Protein AF-A0AAW1GPT6-F1 (afdb_monomer_lite)

Structure (mmCIF, N/CA/C/O backbone):
data_AF-A0AAW1GPT6-F1
#
_entry.id   AF-A0AAW1GPT6-F1
#
loop_
_atom_site.group_PDB
_atom_site.id
_atom_site.type_symbol
_atom_site.label_atom_id
_atom_site.label_alt_id
_atom_site.label_comp_id
_atom_site.label_asym_id
_atom_site.label_entity_id
_atom_site.label_seq_id
_atom_site.pdbx_PDB_ins_code
_atom_site.Cartn_x
_atom_site.Cartn_y
_atom_site.Cartn_z
_atom_site.occupancy
_atom_site.B_iso_or_equiv
_atom_site.auth_seq_id
_atom_site.auth_comp_id
_atom_site.auth_asym_id
_atom_site.auth_atom_id
_atom_site.pdbx_PDB_model_num
ATOM 1 N N . MET A 1 1 ? 29.458 19.187 -23.609 1.00 55.28 1 MET A N 1
ATOM 2 C CA . MET A 1 1 ? 28.311 18.519 -22.965 1.00 55.28 1 MET A CA 1
ATOM 3 C C . MET A 1 1 ? 27.377 18.094 -24.083 1.00 55.28 1 MET A C 1
ATOM 5 O O . MET A 1 1 ? 26.791 18.956 -24.728 1.00 55.28 1 MET A O 1
ATOM 9 N N . THR A 1 2 ? 27.421 16.819 -24.455 1.00 63.00 2 THR A N 1
ATOM 10 C CA . THR A 1 2 ? 26.790 16.287 -25.673 1.00 63.00 2 THR A CA 1
ATOM 11 C C . THR A 1 2 ? 25.289 16.074 -25.447 1.00 63.00 2 THR A C 1
ATOM 13 O O . THR A 1 2 ? 24.839 15.911 -24.315 1.00 63.00 2 THR A O 1
ATOM 16 N N . ALA A 1 3 ? 24.482 16.105 -26.511 1.00 65.19 3 ALA A N 1
ATOM 17 C CA . ALA A 1 3 ? 23.028 15.911 -26.427 1.00 65.19 3 ALA A CA 1
ATOM 18 C C . ALA A 1 3 ? 22.630 14.555 -25.797 1.00 65.19 3 ALA A C 1
ATOM 20 O O . ALA A 1 3 ? 21.532 14.417 -25.258 1.00 65.19 3 ALA A O 1
ATOM 21 N N . GLU A 1 4 ? 23.549 13.589 -25.812 1.00 68.69 4 GLU A N 1
ATOM 22 C CA . GLU A 1 4 ? 23.425 12.261 -25.204 1.00 68.69 4 GLU A CA 1
ATOM 23 C C . GLU A 1 4 ? 23.410 12.318 -23.663 1.00 68.69 4 GLU A C 1
ATOM 25 O O . GLU A 1 4 ? 22.587 11.656 -23.029 1.00 68.69 4 GLU A O 1
ATOM 30 N N . ASP A 1 5 ? 24.218 13.196 -23.056 1.00 63.34 5 ASP A N 1
ATOM 31 C CA . ASP A 1 5 ? 24.221 13.455 -21.605 1.00 63.34 5 ASP A CA 1
ATOM 32 C C . ASP A 1 5 ? 22.900 14.091 -21.143 1.00 63.34 5 ASP A C 1
ATOM 34 O O . ASP A 1 5 ? 22.332 13.737 -20.110 1.00 63.34 5 ASP A O 1
ATOM 38 N N . TYR A 1 6 ? 22.357 15.008 -21.952 1.00 62.16 6 TYR A N 1
ATOM 39 C CA . TYR A 1 6 ? 21.101 15.702 -21.651 1.00 62.16 6 TYR A CA 1
ATOM 40 C C . TYR A 1 6 ? 19.887 14.759 -21.686 1.00 62.16 6 TYR A C 1
ATOM 42 O O . TYR A 1 6 ? 18.948 14.924 -20.901 1.00 62.16 6 TYR A O 1
ATOM 50 N N . GLY A 1 7 ? 19.898 13.766 -22.582 1.00 68.81 7 GLY A N 1
ATOM 51 C CA . GLY A 1 7 ? 18.887 12.707 -22.637 1.00 68.81 7 GLY A CA 1
ATOM 52 C C . GLY A 1 7 ? 18.952 11.785 -21.418 1.00 68.81 7 GLY A C 1
ATOM 53 O O . GLY A 1 7 ? 17.925 11.529 -20.788 1.00 68.81 7 GLY A O 1
ATOM 54 N N . SER A 1 8 ? 20.163 11.370 -21.037 1.00 66.88 8 SER A N 1
ATOM 55 C CA . SER A 1 8 ? 20.412 10.520 -19.865 1.00 66.88 8 SER A CA 1
ATOM 56 C C . SER A 1 8 ? 19.977 11.192 -18.552 1.00 66.88 8 SER A C 1
ATOM 58 O O . SER A 1 8 ? 19.233 10.613 -17.757 1.00 66.88 8 SER A O 1
ATOM 60 N N . ILE A 1 9 ? 20.319 12.472 -18.370 1.00 71.12 9 ILE A N 1
ATOM 61 C CA . ILE A 1 9 ? 19.924 13.263 -17.193 1.00 71.12 9 ILE A CA 1
ATOM 62 C C . ILE A 1 9 ? 18.402 13.411 -17.094 1.00 71.12 9 ILE A C 1
ATOM 64 O O . ILE A 1 9 ? 17.843 13.256 -16.007 1.00 71.12 9 ILE A O 1
ATOM 68 N N . LYS A 1 10 ? 17.707 13.669 -18.211 1.00 69.19 10 LYS A N 1
ATOM 69 C CA . LYS A 1 10 ? 16.236 13.766 -18.229 1.00 69.19 10 LYS A CA 1
ATOM 70 C C . LYS A 1 10 ? 15.553 12.441 -17.879 1.00 69.19 10 LYS A C 1
ATOM 72 O O . LYS A 1 10 ? 14.540 12.457 -17.182 1.00 69.19 10 LYS A O 1
ATOM 77 N N . ILE A 1 11 ? 16.106 11.316 -18.328 1.00 72.50 11 ILE A N 1
ATOM 78 C CA . ILE A 1 11 ? 15.595 9.970 -18.032 1.00 72.50 11 ILE A CA 1
ATOM 79 C C . ILE A 1 11 ? 15.751 9.630 -16.543 1.00 72.50 11 ILE A C 1
ATOM 81 O O . ILE A 1 11 ? 14.778 9.205 -15.916 1.00 72.50 11 ILE A O 1
ATOM 85 N N . CYS A 1 12 ? 16.912 9.911 -15.945 1.00 71.31 12 CYS A N 1
ATOM 86 C CA . CYS A 1 12 ? 17.125 9.735 -14.503 1.00 71.31 12 CYS A CA 1
ATOM 87 C C . CYS A 1 12 ? 16.200 10.623 -13.655 1.00 71.31 12 CYS A C 1
ATOM 89 O O . CYS A 1 12 ? 15.603 10.151 -12.685 1.00 71.31 12 CYS A O 1
ATOM 91 N N . LEU A 1 13 ? 16.031 11.896 -14.034 1.00 74.31 13 LEU A N 1
ATOM 92 C CA . LEU A 1 13 ? 15.139 12.836 -13.339 1.00 74.31 13 LEU A CA 1
ATOM 93 C C . LEU A 1 13 ? 13.679 12.372 -13.369 1.00 74.31 13 LEU A C 1
ATOM 95 O O . LEU A 1 13 ? 12.986 12.424 -12.351 1.00 74.31 13 LEU A O 1
ATOM 99 N N . PHE A 1 14 ? 13.221 11.883 -14.523 1.00 72.75 14 PHE A N 1
ATOM 100 C CA . PHE A 1 14 ? 11.873 11.346 -14.674 1.00 72.75 14 PHE A CA 1
ATOM 101 C C . PHE A 1 14 ? 11.666 10.062 -13.849 1.00 72.75 14 PHE A C 1
ATOM 103 O O . PHE A 1 14 ? 10.624 9.905 -13.206 1.00 72.75 14 PHE A O 1
ATOM 110 N N . GLY A 1 15 ? 12.670 9.179 -13.797 1.00 74.06 15 GLY A N 1
ATOM 111 C CA . GLY A 1 15 ? 12.659 7.972 -12.962 1.00 74.06 15 GLY A CA 1
ATOM 112 C C . GLY A 1 15 ? 12.558 8.278 -11.464 1.00 74.06 15 GLY A C 1
ATOM 113 O O . GLY A 1 15 ? 11.679 7.744 -10.780 1.00 74.06 15 GLY A O 1
ATOM 114 N N . PHE A 1 16 ? 13.381 9.210 -10.971 1.00 73.75 16 PHE A N 1
ATOM 115 C CA . PHE A 1 16 ? 13.372 9.648 -9.570 1.00 73.75 16 PHE A CA 1
ATOM 116 C C . PHE A 1 16 ? 12.041 10.294 -9.166 1.00 73.75 16 PHE A C 1
ATOM 118 O O . PHE A 1 16 ? 11.484 9.989 -8.105 1.00 73.75 16 PHE A O 1
ATOM 125 N N . PHE A 1 17 ? 11.498 11.161 -10.025 1.00 77.56 17 PHE A N 1
ATOM 126 C CA . PHE A 1 17 ? 10.223 11.823 -9.767 1.00 77.56 17 PHE A CA 1
ATOM 127 C C . PHE A 1 17 ? 9.074 10.812 -9.682 1.00 77.56 17 PHE A C 1
ATOM 129 O O . PHE A 1 17 ? 8.258 10.868 -8.760 1.00 77.56 17 PHE A O 1
ATOM 136 N N . ARG A 1 18 ? 9.056 9.823 -10.584 1.00 77.12 18 ARG A N 1
ATOM 137 C CA . ARG A 1 18 ? 8.067 8.740 -10.569 1.00 77.12 18 ARG A CA 1
ATOM 138 C C . ARG A 1 18 ? 8.147 7.903 -9.289 1.00 77.12 18 ARG A C 1
ATOM 140 O O . ARG A 1 18 ? 7.112 7.671 -8.668 1.00 77.12 18 ARG A O 1
ATOM 147 N N . GLN A 1 19 ? 9.340 7.484 -8.863 1.00 77.12 19 GLN A N 1
ATOM 148 C CA . GLN A 1 19 ? 9.498 6.691 -7.635 1.00 77.12 19 GLN A CA 1
ATOM 149 C C . GLN A 1 19 ? 9.099 7.493 -6.381 1.00 77.12 19 GLN A C 1
ATOM 151 O O . GLN A 1 19 ? 8.439 6.961 -5.488 1.00 77.12 19 GLN A O 1
ATOM 156 N N . THR A 1 20 ? 9.426 8.789 -6.343 1.00 81.25 20 THR A N 1
ATOM 157 C CA . THR A 1 20 ? 9.059 9.692 -5.238 1.00 81.25 20 THR A CA 1
ATOM 158 C C . THR A 1 20 ? 7.544 9.876 -5.131 1.00 81.25 20 THR A C 1
ATOM 160 O O . THR A 1 20 ? 6.990 9.813 -4.032 1.00 81.25 20 THR A O 1
ATOM 163 N N . LEU A 1 21 ? 6.847 10.045 -6.260 1.00 82.38 21 LEU A N 1
ATOM 164 C CA . LEU A 1 21 ? 5.385 10.146 -6.282 1.00 82.38 21 LEU A CA 1
ATOM 165 C C . LEU A 1 21 ? 4.703 8.861 -5.803 1.00 82.38 21 LEU A C 1
ATOM 167 O O . LEU A 1 21 ? 3.743 8.937 -5.036 1.00 82.38 21 LEU A O 1
ATOM 171 N N . LEU A 1 22 ? 5.209 7.692 -6.210 1.00 81.19 22 LEU A N 1
ATOM 172 C CA . LEU A 1 22 ? 4.690 6.400 -5.750 1.00 81.19 22 LEU A CA 1
ATOM 173 C C . LEU A 1 22 ? 4.827 6.257 -4.228 1.00 81.19 22 LEU A C 1
ATOM 175 O O . LEU A 1 22 ? 3.858 5.905 -3.556 1.00 81.19 22 LEU A O 1
ATOM 179 N N . TYR A 1 23 ? 5.993 6.597 -3.671 1.00 81.94 23 TYR A N 1
ATOM 180 C CA . TYR A 1 23 ? 6.232 6.522 -2.226 1.00 81.94 23 TYR A CA 1
ATOM 181 C C . TYR A 1 23 ? 5.370 7.522 -1.437 1.00 81.94 23 TYR A C 1
ATOM 183 O O . TYR A 1 23 ? 4.805 7.185 -0.396 1.00 81.94 23 TYR A O 1
ATOM 191 N N . CYS A 1 24 ? 5.205 8.738 -1.964 1.00 84.50 24 CYS A N 1
ATOM 192 C CA . CYS A 1 24 ? 4.328 9.755 -1.384 1.00 84.50 24 CYS A CA 1
ATOM 193 C C . CYS A 1 24 ? 2.858 9.302 -1.385 1.00 84.50 24 CYS A C 1
ATOM 195 O O . CYS A 1 24 ? 2.167 9.444 -0.377 1.00 84.50 24 CYS A O 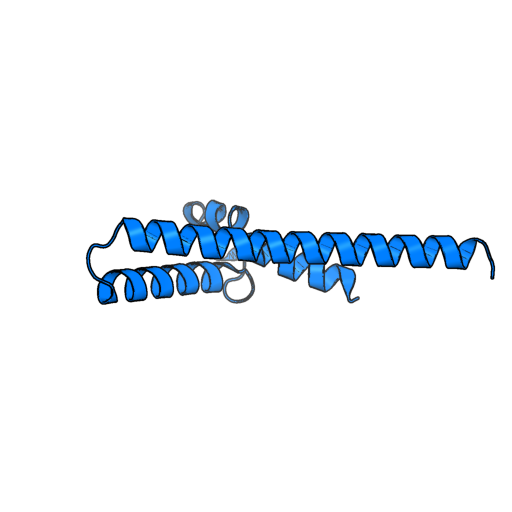1
ATOM 197 N N . GLY A 1 25 ? 2.394 8.679 -2.474 1.00 84.25 25 GLY A N 1
ATOM 198 C CA . GLY A 1 25 ? 1.048 8.112 -2.571 1.00 84.25 25 GLY A CA 1
ATOM 199 C C . GLY A 1 25 ? 0.789 7.037 -1.514 1.00 84.25 25 GLY A C 1
ATOM 200 O O . GLY A 1 25 ? -0.196 7.125 -0.785 1.00 84.25 25 GLY A O 1
ATOM 201 N N . VAL A 1 26 ? 1.712 6.081 -1.357 1.00 83.94 26 VAL A N 1
ATOM 202 C CA . VAL A 1 26 ? 1.636 5.044 -0.308 1.00 83.94 26 VAL A CA 1
ATOM 203 C C . VAL A 1 26 ? 1.535 5.682 1.081 1.00 83.94 26 VAL A C 1
ATOM 205 O O . VAL A 1 26 ? 0.717 5.268 1.905 1.00 83.94 26 VAL A O 1
ATOM 208 N N . HIS A 1 27 ? 2.345 6.710 1.3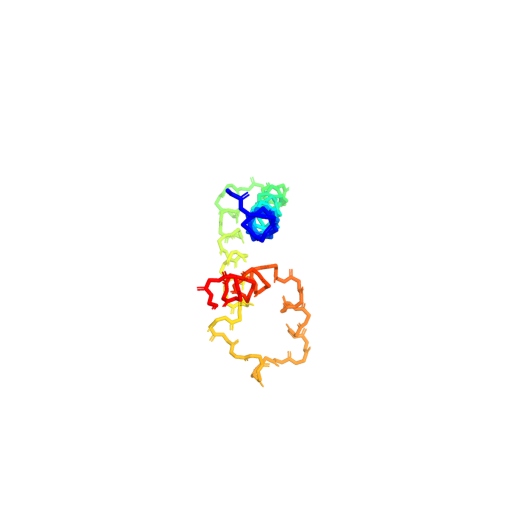36 1.00 85.25 27 HIS A N 1
ATOM 209 C CA . HIS A 1 27 ? 2.371 7.403 2.618 1.00 85.25 27 HIS A CA 1
ATOM 210 C C . HIS A 1 27 ? 1.048 8.123 2.919 1.00 85.25 27 HIS A C 1
ATOM 212 O O . HIS A 1 27 ? 0.495 7.971 4.011 1.00 85.25 27 HIS A O 1
ATOM 218 N N . LEU A 1 28 ? 0.499 8.841 1.934 1.00 89.56 28 LEU A N 1
ATOM 219 C CA . LEU A 1 28 ? -0.789 9.531 2.043 1.00 89.56 28 LEU A CA 1
ATOM 220 C C . LEU A 1 28 ? -1.943 8.545 2.258 1.00 89.56 28 LEU A C 1
ATOM 222 O O . LEU A 1 28 ? -2.796 8.777 3.119 1.00 89.56 28 LEU A O 1
ATOM 226 N N . THR A 1 29 ? -1.953 7.418 1.542 1.00 86.50 29 THR A N 1
ATOM 227 C CA . THR A 1 29 ? -2.954 6.364 1.745 1.00 86.50 29 THR A CA 1
ATOM 228 C C . THR A 1 29 ? -2.853 5.776 3.152 1.00 86.50 29 THR A C 1
ATOM 230 O O . THR A 1 29 ? -3.873 5.645 3.826 1.00 86.50 29 THR A O 1
ATOM 233 N N . SER A 1 30 ? -1.642 5.520 3.652 1.00 85.19 30 SER A N 1
ATOM 234 C CA . SER A 1 30 ? -1.431 5.010 5.013 1.00 85.19 30 SER A CA 1
ATOM 235 C C . SER A 1 30 ? -1.929 5.989 6.088 1.00 85.19 30 SER A C 1
ATOM 237 O O . SER A 1 30 ? -2.678 5.605 6.992 1.00 85.19 30 SER A O 1
ATOM 239 N N . MET A 1 31 ? -1.622 7.284 5.940 1.00 88.06 31 MET A N 1
ATOM 240 C CA . MET A 1 31 ? -2.148 8.331 6.826 1.00 88.06 31 MET A CA 1
ATOM 241 C C . MET A 1 31 ? -3.678 8.426 6.776 1.00 88.06 31 MET A C 1
ATOM 243 O O . MET A 1 31 ? -4.317 8.599 7.816 1.00 88.06 31 MET A O 1
ATOM 247 N N . SER A 1 32 ? -4.285 8.292 5.593 1.00 88.94 32 SER A N 1
ATOM 248 C CA . SER A 1 32 ? -5.745 8.326 5.450 1.00 88.94 32 SER A CA 1
ATOM 249 C C . SER A 1 32 ? -6.423 7.145 6.154 1.00 88.94 32 SER A C 1
ATOM 251 O O . SER A 1 32 ? -7.394 7.344 6.886 1.00 88.94 32 SER A O 1
ATOM 253 N N . SER A 1 33 ? -5.855 5.941 6.041 1.00 84.88 33 SER A N 1
ATOM 254 C CA . SER A 1 33 ? -6.343 4.734 6.714 1.00 84.88 33 SER A CA 1
ATOM 255 C C . SER A 1 33 ? -6.270 4.864 8.232 1.00 84.88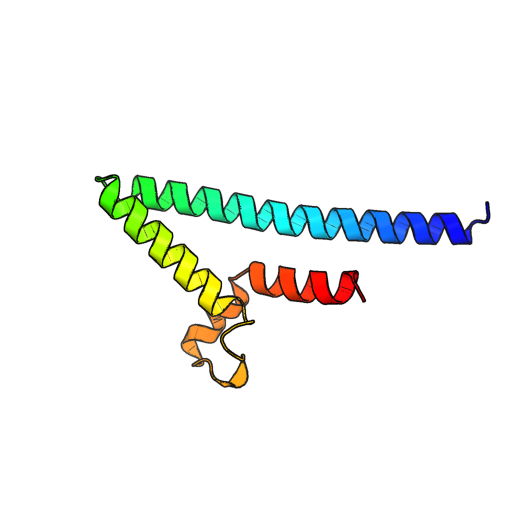 33 SER A C 1
ATOM 257 O O . SER A 1 33 ? -7.211 4.488 8.929 1.00 84.88 33 SER A O 1
ATOM 259 N N . PHE A 1 34 ? -5.197 5.461 8.758 1.00 84.44 34 PHE A N 1
ATOM 260 C CA . PHE A 1 34 ? -5.077 5.716 10.193 1.00 84.44 34 PHE A CA 1
ATOM 261 C C . PHE A 1 34 ? -6.167 6.671 10.700 1.00 84.44 34 PHE A C 1
ATOM 263 O O . PHE A 1 34 ? -6.747 6.436 11.758 1.00 84.44 34 PHE A O 1
ATOM 270 N N . ARG A 1 35 ? -6.507 7.709 9.923 1.00 85.94 35 ARG A N 1
ATOM 271 C CA . ARG A 1 35 ? -7.603 8.636 10.261 1.00 85.94 35 ARG A CA 1
ATOM 272 C C . ARG A 1 35 ? -8.975 7.961 10.202 1.00 85.94 35 ARG A C 1
ATOM 274 O O . ARG A 1 35 ? -9.816 8.252 11.047 1.00 85.94 35 ARG A O 1
ATOM 281 N N . LEU A 1 36 ? -9.193 7.047 9.253 1.00 86.88 36 LEU A N 1
ATOM 282 C CA . LEU A 1 36 ? -10.423 6.250 9.187 1.00 86.88 36 LEU A CA 1
ATOM 283 C C . LEU A 1 36 ? -10.563 5.342 10.411 1.00 86.88 36 LEU A C 1
ATOM 285 O O . LEU A 1 36 ? -11.611 5.341 11.048 1.00 86.88 36 LEU A O 1
ATOM 289 N N . LEU A 1 37 ? -9.500 4.632 10.792 1.00 87.38 37 LEU A N 1
ATOM 290 C CA . LEU A 1 37 ? -9.504 3.793 11.993 1.00 87.38 37 LEU A CA 1
ATOM 291 C C . LEU A 1 37 ? -9.721 4.632 13.258 1.00 87.38 37 LEU A C 1
ATOM 293 O O . LEU A 1 37 ? -10.559 4.278 14.082 1.00 87.38 37 LEU A O 1
ATOM 297 N N . ALA A 1 38 ? -9.064 5.787 13.368 1.00 85.50 38 ALA A N 1
ATOM 298 C CA . ALA A 1 38 ? -9.276 6.711 14.480 1.00 85.50 38 ALA A CA 1
ATOM 299 C C . ALA A 1 38 ? -10.726 7.215 14.578 1.00 85.50 38 ALA A C 1
ATOM 301 O O . ALA A 1 38 ? -11.201 7.480 15.676 1.00 85.50 38 ALA A O 1
ATOM 302 N N . SER A 1 39 ? -11.442 7.324 13.454 1.00 88.44 39 SER A N 1
ATOM 303 C CA . SER A 1 39 ? -12.865 7.681 13.442 1.00 88.44 39 SER A CA 1
ATOM 304 C C . SER A 1 39 ? -13.797 6.508 13.764 1.00 88.44 39 SER A C 1
ATOM 306 O O . SER A 1 39 ? -14.924 6.745 14.192 1.00 88.44 39 SER A O 1
ATOM 308 N N . LEU A 1 40 ? -13.375 5.265 13.516 1.00 85.69 40 LEU A N 1
ATOM 309 C CA . LEU A 1 40 ? -14.186 4.068 13.762 1.00 85.69 40 LEU A CA 1
ATOM 310 C C . LEU A 1 40 ? -14.151 3.630 15.230 1.00 85.69 40 LEU A C 1
ATOM 312 O O . LEU A 1 40 ? -15.124 3.063 15.724 1.00 85.69 40 LEU A O 1
ATOM 316 N N . PHE A 1 41 ? -13.048 3.888 15.935 1.00 84.94 41 PHE A N 1
ATOM 317 C CA . PHE A 1 41 ? -12.873 3.475 17.325 1.00 84.94 41 PHE A CA 1
ATOM 318 C C . PHE A 1 41 ? -13.006 4.656 18.289 1.00 84.94 41 PHE A C 1
ATOM 320 O O . PHE A 1 41 ? -12.306 5.655 18.180 1.00 84.94 41 PHE A O 1
ATOM 327 N N . GLN A 1 42 ? -13.858 4.506 19.303 1.00 78.81 42 GLN A N 1
ATOM 328 C CA . GLN A 1 42 ? -14.087 5.529 20.330 1.00 78.81 42 GLN A CA 1
ATOM 329 C C . GLN A 1 42 ? -12.943 5.622 21.361 1.00 78.81 42 GLN A C 1
ATOM 331 O O . GLN A 1 42 ? -12.838 6.608 22.088 1.00 78.81 42 GLN A O 1
ATOM 336 N N . THR A 1 43 ? -12.073 4.606 21.439 1.00 88.44 43 THR A N 1
ATOM 337 C CA . THR A 1 43 ? -10.954 4.546 22.390 1.00 88.44 43 THR A CA 1
ATOM 338 C C . THR A 1 43 ? -9.600 4.503 21.678 1.00 88.44 43 THR A C 1
ATOM 340 O O . THR A 1 43 ? -9.384 3.738 20.735 1.00 88.44 43 THR A O 1
ATOM 343 N N . ALA A 1 44 ? -8.647 5.303 22.173 1.00 86.56 44 ALA A N 1
ATOM 344 C CA . ALA A 1 44 ? -7.307 5.431 21.591 1.00 86.56 44 ALA A CA 1
ATOM 345 C C . ALA A 1 44 ? -6.535 4.100 21.568 1.00 86.56 44 ALA A C 1
ATOM 347 O O . ALA A 1 44 ? -5.819 3.802 20.611 1.00 86.56 44 ALA A O 1
ATOM 348 N N . VAL A 1 45 ? -6.725 3.268 22.597 1.00 90.19 45 VAL A N 1
ATOM 349 C CA . VAL A 1 45 ? -6.118 1.935 22.682 1.00 90.19 45 VAL A CA 1
ATOM 350 C C . VAL A 1 45 ? -6.634 1.033 21.557 1.00 90.19 45 VAL A C 1
ATOM 352 O O . VAL A 1 45 ? -5.827 0.474 20.819 1.00 90.19 45 VAL A O 1
ATOM 355 N N . ALA A 1 46 ? -7.954 0.943 21.358 1.00 88.94 46 ALA A N 1
ATOM 356 C CA . ALA A 1 46 ? -8.533 0.101 20.308 1.00 88.94 46 ALA A CA 1
ATOM 357 C C . ALA A 1 46 ? -8.115 0.557 18.899 1.00 88.94 46 ALA A C 1
ATOM 359 O O . ALA A 1 46 ? -7.723 -0.275 18.082 1.00 88.94 46 ALA A O 1
ATOM 360 N N . SER A 1 47 ? -8.103 1.872 18.638 1.00 90.44 47 SER A N 1
ATOM 361 C CA . SER A 1 47 ? -7.628 2.427 17.360 1.00 90.44 47 SER A CA 1
ATOM 362 C C . SER A 1 47 ? -6.162 2.087 17.081 1.00 90.44 47 SER A C 1
ATOM 364 O O . SER A 1 47 ? -5.790 1.787 15.943 1.00 90.44 47 SER A O 1
ATOM 366 N N . THR A 1 48 ? -5.314 2.129 18.110 1.00 88.94 48 THR A N 1
ATOM 367 C CA . THR A 1 48 ? -3.883 1.822 17.976 1.00 88.94 48 THR A CA 1
ATOM 368 C C . THR A 1 48 ? -3.673 0.340 17.675 1.00 88.94 48 THR A C 1
ATOM 370 O O . THR A 1 48 ? -2.945 -0.001 16.749 1.00 88.94 48 THR A O 1
ATOM 373 N N . PHE A 1 49 ? -4.371 -0.557 18.378 1.00 92.44 49 PHE A N 1
ATOM 374 C CA . PHE A 1 49 ? -4.294 -1.989 18.074 1.00 92.44 49 PHE A CA 1
ATOM 375 C C . PHE A 1 49 ? -4.801 -2.301 16.663 1.00 92.44 49 PHE A C 1
ATOM 377 O O . PHE A 1 49 ? -4.132 -3.014 15.917 1.00 92.44 49 PHE A O 1
ATOM 384 N N . ALA A 1 50 ? -5.935 -1.726 16.259 1.00 90.38 50 ALA A N 1
ATOM 385 C CA . ALA A 1 50 ? -6.497 -1.944 14.930 1.00 90.38 50 ALA A CA 1
ATOM 386 C C . ALA A 1 50 ? -5.572 -1.447 13.805 1.00 90.38 50 ALA A C 1
ATOM 388 O O . ALA A 1 50 ? -5.402 -2.131 12.796 1.00 90.38 50 ALA A O 1
ATOM 389 N N . SER A 1 51 ? -4.934 -0.288 13.983 1.00 88.69 51 SER A N 1
ATOM 390 C CA . SER A 1 51 ? -3.976 0.251 13.007 1.00 88.69 51 SER A CA 1
ATOM 391 C C . SER A 1 51 ? -2.688 -0.561 12.925 1.00 88.69 51 SER A C 1
ATOM 393 O O . SER A 1 51 ? -2.213 -0.812 11.818 1.00 88.69 51 SER A O 1
ATOM 395 N N . VAL A 1 52 ? -2.160 -1.047 14.050 1.00 90.06 52 VAL A N 1
ATOM 396 C CA . VAL A 1 52 ? -0.997 -1.950 14.060 1.00 90.06 52 VAL A CA 1
ATOM 397 C C . VAL A 1 52 ? -1.318 -3.274 13.361 1.00 90.06 52 VAL A C 1
ATOM 399 O O . VAL A 1 52 ? -0.517 -3.740 12.552 1.00 90.06 52 VAL A O 1
ATOM 402 N N . ILE A 1 53 ? -2.501 -3.850 13.601 1.00 90.62 53 ILE A N 1
ATOM 403 C CA . ILE A 1 53 ? -2.958 -5.066 12.909 1.00 90.62 53 ILE A CA 1
ATOM 404 C C . ILE A 1 53 ? -3.075 -4.820 11.399 1.00 90.62 53 ILE A C 1
ATOM 406 O O . ILE A 1 53 ? -2.624 -5.647 10.607 1.00 90.62 53 ILE A O 1
ATOM 410 N N . LEU A 1 54 ? -3.634 -3.678 10.989 1.00 88.25 54 LEU A N 1
ATOM 411 C CA . LEU A 1 54 ? -3.770 -3.321 9.577 1.00 88.25 54 LEU A CA 1
ATOM 412 C C . LEU A 1 54 ? -2.403 -3.145 8.893 1.00 88.25 54 LEU A C 1
ATOM 414 O O . LEU A 1 54 ? -2.205 -3.660 7.794 1.00 88.25 54 LEU A O 1
ATOM 418 N N . LEU A 1 55 ? -1.443 -2.485 9.549 1.00 85.62 55 LEU A N 1
ATOM 419 C CA . LEU A 1 55 ? -0.070 -2.352 9.044 1.00 85.62 55 LEU A CA 1
ATOM 420 C C . LEU A 1 55 ? 0.630 -3.710 8.911 1.00 85.62 55 LEU A C 1
ATOM 422 O O . LEU A 1 55 ? 1.254 -3.973 7.884 1.00 85.62 55 LEU A O 1
ATOM 426 N N . LEU A 1 56 ? 0.494 -4.586 9.912 1.00 86.69 56 LEU A N 1
ATOM 427 C CA . LEU A 1 56 ? 1.015 -5.957 9.868 1.00 86.69 56 LEU A CA 1
ATOM 428 C C . LEU A 1 56 ? 0.433 -6.742 8.693 1.00 86.69 56 LEU A C 1
ATOM 430 O O . LEU A 1 56 ? 1.175 -7.420 7.986 1.00 86.69 56 LEU A O 1
ATOM 434 N N . PHE A 1 57 ? -0.875 -6.618 8.459 1.00 83.56 57 PHE A N 1
ATOM 435 C CA . PHE A 1 57 ? -1.537 -7.260 7.330 1.00 83.56 57 PHE A CA 1
ATOM 436 C C . PHE A 1 57 ? -0.904 -6.796 6.014 1.00 83.56 57 PHE A C 1
ATOM 438 O O . PHE A 1 57 ? -0.390 -7.613 5.255 1.00 83.56 57 PHE A O 1
ATOM 445 N N . VAL A 1 58 ? -0.823 -5.483 5.787 1.00 81.56 58 VAL A N 1
ATOM 446 C CA . VAL A 1 58 ? -0.204 -4.912 4.580 1.00 81.56 58 VAL A CA 1
ATOM 447 C C . VAL A 1 58 ? 1.250 -5.377 4.401 1.00 81.56 58 VAL A C 1
ATOM 449 O O . VAL A 1 58 ? 1.653 -5.681 3.280 1.00 81.56 58 VAL A O 1
ATOM 452 N N . PHE A 1 59 ? 2.022 -5.495 5.485 1.00 79.06 59 PHE A N 1
ATOM 453 C CA . PHE A 1 59 ? 3.417 -5.941 5.433 1.00 79.06 59 PHE A CA 1
ATOM 454 C C . PHE A 1 59 ? 3.557 -7.417 5.029 1.00 79.06 59 PHE A C 1
ATOM 456 O O . PHE A 1 59 ? 4.374 -7.753 4.172 1.00 79.06 59 PHE A O 1
ATOM 463 N N . ILE A 1 60 ? 2.719 -8.300 5.580 1.00 80.25 60 ILE A N 1
ATOM 464 C CA . ILE A 1 60 ? 2.701 -9.730 5.222 1.00 80.25 60 ILE A CA 1
ATOM 465 C C . ILE A 1 60 ? 2.346 -9.911 3.737 1.00 80.25 60 ILE A C 1
ATOM 467 O O . ILE A 1 60 ? 2.931 -10.753 3.052 1.00 80.25 60 ILE A O 1
ATOM 471 N N . PHE A 1 61 ? 1.433 -9.082 3.222 1.00 73.81 61 PHE A N 1
ATOM 472 C CA . PHE A 1 61 ? 1.022 -9.087 1.816 1.00 73.81 61 PHE A CA 1
ATOM 473 C C . PHE A 1 61 ? 1.916 -8.242 0.891 1.00 73.81 61 PHE A C 1
ATOM 475 O O . PHE A 1 61 ? 1.613 -8.164 -0.298 1.00 73.81 61 PHE A O 1
ATOM 482 N N . SER A 1 62 ? 3.036 -7.674 1.370 1.00 72.69 62 SER A N 1
ATOM 483 C CA . SER A 1 62 ? 3.972 -6.886 0.539 1.00 72.69 62 SER A CA 1
ATOM 484 C C . SER A 1 62 ? 4.599 -7.710 -0.597 1.00 72.69 62 SER A C 1
ATOM 486 O O . SER A 1 62 ? 5.098 -7.157 -1.571 1.00 72.69 62 SER A O 1
ATOM 488 N N . GLY A 1 63 ? 4.507 -9.043 -0.538 1.00 66.50 63 GLY A N 1
ATOM 489 C CA . GLY A 1 63 ? 5.004 -9.948 -1.578 1.00 66.50 63 GLY A CA 1
ATOM 490 C C . GLY A 1 63 ? 6.451 -10.397 -1.371 1.00 66.50 63 GLY A C 1
ATOM 491 O O . GLY A 1 63 ? 6.907 -11.281 -2.088 1.00 66.50 63 GLY A O 1
ATOM 492 N N . PHE A 1 64 ? 7.137 -9.854 -0.358 1.00 65.31 64 PHE A N 1
ATOM 493 C CA . PHE A 1 64 ? 8.469 -10.292 0.069 1.00 65.31 64 PHE A CA 1
ATOM 494 C C . PHE A 1 64 ? 8.420 -11.525 0.991 1.00 65.31 64 PHE A C 1
ATOM 496 O O . PHE A 1 64 ? 9.256 -12.416 0.894 1.00 65.31 64 PHE A O 1
ATOM 503 N N . ILE A 1 65 ? 7.422 -11.593 1.884 1.00 68.62 65 ILE A N 1
ATOM 504 C CA . ILE A 1 65 ? 7.294 -12.653 2.905 1.00 68.62 65 ILE A CA 1
ATOM 505 C C . ILE A 1 65 ? 6.524 -13.871 2.382 1.00 68.62 65 ILE A C 1
ATOM 507 O O . ILE A 1 65 ? 6.875 -15.005 2.702 1.00 68.62 65 ILE A O 1
ATOM 511 N N . VAL A 1 66 ? 5.477 -13.657 1.578 1.00 68.62 66 VAL A N 1
ATOM 512 C CA . VAL A 1 66 ? 4.649 -14.739 1.029 1.00 68.62 66 VAL A CA 1
ATOM 513 C C . VAL A 1 66 ? 4.804 -14.782 -0.492 1.00 68.62 66 VAL A C 1
ATOM 515 O O . VAL A 1 66 ? 4.380 -13.840 -1.168 1.00 68.62 66 VAL A O 1
ATOM 518 N N . PRO A 1 67 ? 5.372 -15.861 -1.066 1.00 65.44 67 PRO A N 1
ATOM 519 C CA . PRO A 1 67 ? 5.466 -16.000 -2.511 1.00 65.44 67 PRO A CA 1
ATOM 520 C C . PRO A 1 67 ? 4.065 -16.085 -3.133 1.00 65.44 67 PRO A C 1
ATOM 522 O O . PRO A 1 67 ? 3.210 -16.841 -2.663 1.00 65.44 67 PRO A O 1
ATOM 525 N N . ARG A 1 68 ? 3.845 -15.358 -4.243 1.00 63.78 68 ARG A N 1
ATOM 526 C CA . ARG A 1 68 ? 2.568 -15.328 -4.994 1.00 63.78 68 ARG A CA 1
ATOM 527 C C . ARG A 1 68 ?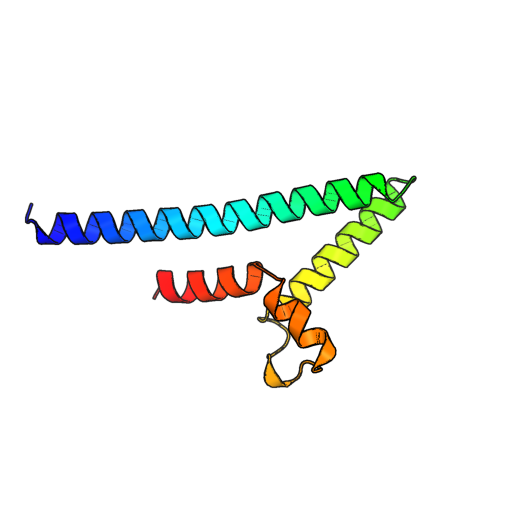 2.004 -16.708 -5.340 1.00 63.78 68 ARG A C 1
ATOM 529 O O . ARG A 1 68 ? 0.812 -16.826 -5.579 1.00 63.78 68 ARG A O 1
ATOM 536 N N . SER A 1 69 ? 2.842 -17.738 -5.406 1.00 66.62 69 SER A N 1
ATOM 537 C CA . SER A 1 69 ? 2.408 -19.087 -5.770 1.00 66.62 69 SER A CA 1
ATOM 538 C C . SER A 1 69 ? 1.606 -19.796 -4.673 1.00 66.62 69 SER A C 1
ATOM 540 O O . SER A 1 69 ? 0.906 -20.754 -4.986 1.00 66.62 69 SER A O 1
ATOM 542 N N . SER A 1 70 ? 1.702 -19.355 -3.414 1.00 69.56 70 SER A N 1
ATOM 543 C CA . SER A 1 70 ? 1.075 -20.035 -2.267 1.00 69.56 70 SER A CA 1
ATOM 544 C C . SER A 1 70 ? -0.103 -19.260 -1.667 1.00 69.56 70 SER A C 1
ATOM 546 O O . SER A 1 70 ? -0.661 -19.680 -0.652 1.00 69.56 70 SER A O 1
ATOM 548 N N . VAL A 1 71 ? -0.495 -18.126 -2.262 1.00 72.00 71 VAL A N 1
ATOM 549 C CA . VAL A 1 71 ? -1.653 -17.353 -1.792 1.00 72.00 71 VAL A CA 1
ATOM 550 C C . VAL A 1 71 ? -2.948 -17.942 -2.349 1.00 72.00 71 VAL A C 1
ATOM 552 O O . VAL A 1 71 ? -3.056 -18.254 -3.532 1.00 72.00 71 VAL A O 1
ATOM 555 N N . HIS A 1 72 ? -3.959 -18.090 -1.492 1.00 71.12 72 HIS A N 1
ATOM 556 C CA . HIS A 1 72 ? -5.282 -18.544 -1.916 1.00 71.12 72 HIS A CA 1
ATOM 557 C C . HIS A 1 72 ? -5.900 -17.553 -2.918 1.00 71.12 72 HIS A C 1
ATOM 559 O O . HIS A 1 72 ? -5.758 -16.341 -2.759 1.00 71.12 72 HIS A O 1
ATOM 565 N N . VAL A 1 73 ? -6.654 -18.057 -3.907 1.00 73.88 73 VAL A N 1
ATOM 566 C CA . VAL A 1 73 ? -7.289 -17.261 -4.986 1.00 73.88 73 VAL A CA 1
ATOM 567 C C . VAL A 1 73 ? -8.079 -16.052 -4.470 1.00 73.88 73 VAL A C 1
ATOM 569 O O . VAL A 1 73 ? -8.079 -15.002 -5.106 1.00 73.88 73 VAL A O 1
ATOM 572 N N . TRP A 1 74 ? -8.706 -16.170 -3.299 1.00 74.25 74 TRP A N 1
ATOM 573 C CA . TRP A 1 74 ? -9.480 -15.085 -2.692 1.00 74.25 74 TRP A CA 1
ATOM 574 C C . TRP A 1 74 ? -8.610 -13.939 -2.150 1.00 74.25 74 TRP A C 1
ATOM 576 O O . TRP A 1 74 ? -9.006 -12.780 -2.219 1.00 74.25 74 TRP A O 1
ATOM 586 N N . LEU A 1 75 ? -7.399 -14.237 -1.672 1.00 73.69 75 LEU A N 1
ATOM 587 C CA . LEU A 1 75 ? -6.440 -13.239 -1.175 1.00 73.69 75 LEU A CA 1
ATOM 588 C C . LEU A 1 75 ? -5.613 -12.601 -2.296 1.00 73.69 75 LEU A C 1
ATOM 590 O O . LEU A 1 75 ? -4.873 -11.650 -2.054 1.00 73.69 75 LEU A O 1
ATOM 594 N N . ASN A 1 76 ? -5.758 -13.081 -3.531 1.00 70.88 76 ASN A N 1
ATOM 595 C CA . ASN A 1 76 ? -5.016 -12.567 -4.675 1.00 70.88 76 ASN A CA 1
ATOM 596 C C . ASN A 1 76 ? -5.339 -11.082 -4.933 1.00 70.88 76 ASN A C 1
ATOM 598 O O . ASN A 1 76 ? -4.453 -10.317 -5.292 1.00 70.88 76 ASN A O 1
ATOM 602 N N . TRP A 1 77 ? -6.572 -10.640 -4.651 1.00 74.19 77 TRP A N 1
ATOM 603 C CA . TRP A 1 77 ? -6.983 -9.230 -4.736 1.00 74.19 77 TRP A CA 1
ATOM 604 C C . TRP A 1 77 ? -6.182 -8.307 -3.811 1.00 74.19 77 TRP A C 1
ATOM 606 O O . TRP A 1 77 ? -5.872 -7.184 -4.202 1.00 74.19 77 TRP A O 1
ATOM 616 N N . VAL A 1 78 ? -5.781 -8.793 -2.631 1.00 72.62 78 VAL A N 1
ATOM 617 C CA . VAL A 1 78 ? -4.991 -8.015 -1.660 1.00 72.62 78 VAL A CA 1
ATOM 618 C C . VAL A 1 78 ? -3.613 -7.676 -2.234 1.00 72.62 78 VAL A C 1
ATOM 620 O O . VAL A 1 78 ? -3.103 -6.574 -2.034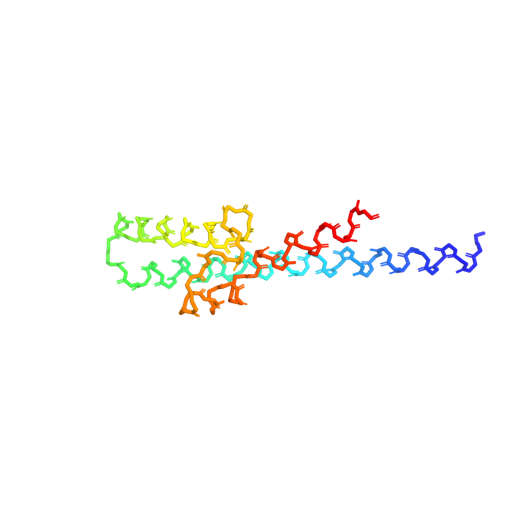 1.00 72.62 78 VAL A O 1
ATOM 623 N N . PHE A 1 79 ? -3.047 -8.591 -3.025 1.00 68.88 79 PHE A N 1
ATOM 624 C CA . PHE A 1 79 ? -1.790 -8.380 -3.742 1.00 68.88 79 PHE A CA 1
ATOM 625 C C . PHE A 1 79 ? -1.895 -7.237 -4.765 1.00 68.88 79 PHE A C 1
ATOM 627 O O . PHE A 1 79 ? -0.947 -6.481 -4.956 1.00 68.88 79 PHE A O 1
ATOM 634 N N . TRP A 1 80 ? -3.056 -7.077 -5.409 1.00 67.06 80 TRP A N 1
ATOM 635 C CA . TRP A 1 80 ? -3.293 -5.983 -6.356 1.00 67.06 80 TRP A CA 1
ATOM 636 C C . TRP A 1 80 ? -3.539 -4.642 -5.664 1.00 67.06 80 TRP A C 1
ATOM 638 O O . TRP A 1 80 ? -3.177 -3.607 -6.217 1.00 67.06 80 TRP A O 1
ATOM 648 N N . THR A 1 81 ? -4.132 -4.644 -4.468 1.00 66.88 81 THR A N 1
ATOM 649 C CA . THR A 1 81 ? -4.434 -3.415 -3.720 1.00 66.88 81 THR A CA 1
ATOM 650 C C . THR A 1 81 ? -3.259 -2.858 -2.930 1.00 66.88 81 THR A C 1
ATOM 652 O O . THR A 1 81 ? -3.318 -1.697 -2.543 1.00 66.88 81 THR A O 1
ATOM 655 N N . THR A 1 82 ? -2.214 -3.648 -2.670 1.00 71.06 82 THR A N 1
ATOM 656 C CA . THR A 1 82 ? -1.057 -3.213 -1.880 1.00 71.06 82 THR A CA 1
ATOM 657 C C . THR A 1 82 ? -0.057 -2.466 -2.770 1.00 71.06 82 THR A C 1
ATOM 659 O O . THR A 1 82 ? 0.681 -3.091 -3.533 1.00 71.06 82 THR A O 1
ATOM 662 N N . PRO A 1 83 ? 0.031 -1.123 -2.682 1.00 65.69 83 PRO A N 1
ATOM 663 C CA . PRO A 1 83 ? 0.950 -0.345 -3.512 1.00 65.69 83 PRO A CA 1
ATOM 664 C C . PRO A 1 83 ? 2.427 -0.592 -3.157 1.00 65.69 83 PRO A C 1
ATOM 666 O O . PRO A 1 83 ? 3.302 -0.339 -3.983 1.00 65.69 83 PRO A O 1
ATOM 669 N N . LEU A 1 84 ? 2.711 -1.124 -1.960 1.00 71.25 84 LEU A N 1
ATOM 670 C CA . LEU A 1 84 ? 4.062 -1.486 -1.512 1.00 71.25 84 LEU A CA 1
ATOM 671 C C . LEU A 1 84 ? 4.722 -2.515 -2.430 1.00 71.25 84 LEU A C 1
ATOM 673 O O . LEU A 1 84 ? 5.867 -2.322 -2.821 1.00 71.25 84 LEU A O 1
ATOM 677 N N . THR A 1 85 ? 3.982 -3.529 -2.873 1.00 73.50 85 THR A N 1
ATOM 678 C CA . THR A 1 85 ? 4.505 -4.569 -3.763 1.00 73.50 85 THR A CA 1
ATOM 679 C C . THR A 1 85 ? 4.982 -4.004 -5.099 1.00 73.50 85 THR A C 1
ATOM 681 O O . THR A 1 85 ? 6.035 -4.381 -5.609 1.00 73.50 85 THR A O 1
ATOM 684 N N . TYR A 1 86 ? 4.242 -3.044 -5.657 1.00 72.12 86 TYR A N 1
ATOM 685 C CA . TYR A 1 86 ? 4.653 -2.337 -6.872 1.00 72.12 86 TYR A CA 1
ATOM 686 C C . TYR A 1 86 ? 5.831 -1.394 -6.617 1.00 72.12 86 TYR A C 1
ATOM 688 O O . TYR A 1 86 ? 6.679 -1.228 -7.493 1.00 72.12 86 TYR A O 1
ATOM 696 N N . GLY A 1 87 ? 5.895 -0.799 -5.423 1.00 73.62 87 GLY A N 1
ATOM 697 C CA . GLY A 1 87 ? 7.011 0.029 -4.978 1.00 73.62 87 GLY A CA 1
ATOM 698 C C . GLY A 1 87 ? 8.325 -0.747 -4.907 1.00 73.62 87 GLY A C 1
ATOM 699 O O . GLY A 1 87 ? 9.320 -0.266 -5.444 1.00 73.62 87 GLY A O 1
ATOM 700 N N . GLU A 1 88 ? 8.320 -1.948 -4.323 1.00 72.38 88 GLU A N 1
ATOM 701 C CA . GLU A 1 88 ? 9.505 -2.813 -4.206 1.00 72.38 88 GLU A CA 1
ATOM 702 C C . GLU A 1 88 ? 9.995 -3.313 -5.573 1.00 72.38 88 GLU A C 1
ATOM 704 O O . GLU A 1 88 ? 11.187 -3.228 -5.875 1.00 72.38 88 GLU A O 1
ATOM 709 N N . ILE A 1 89 ? 9.078 -3.745 -6.447 1.00 72.81 89 ILE A N 1
ATOM 710 C CA . ILE A 1 89 ? 9.416 -4.153 -7.821 1.00 72.81 89 ILE A CA 1
ATOM 711 C C . ILE A 1 89 ? 9.960 -2.956 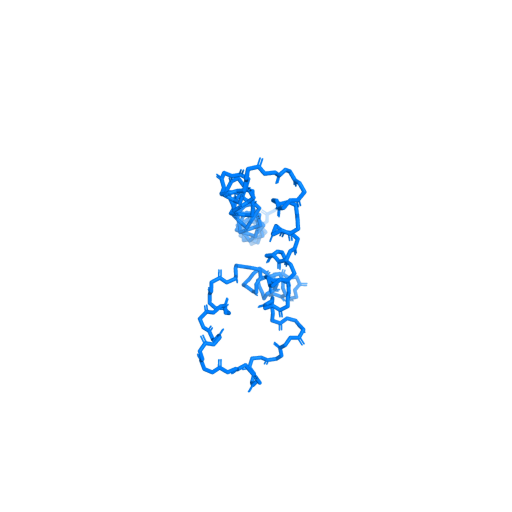-8.617 1.00 72.81 89 ILE A C 1
ATOM 713 O O . ILE A 1 89 ? 10.958 -3.082 -9.323 1.00 72.81 89 ILE A O 1
ATOM 717 N N . GLY A 1 90 ? 9.341 -1.779 -8.486 1.00 67.06 90 GLY A N 1
ATOM 718 C CA . GLY A 1 90 ? 9.796 -0.551 -9.141 1.00 67.06 90 GLY A CA 1
ATOM 719 C C . GLY A 1 90 ? 11.170 -0.090 -8.655 1.00 67.06 90 GLY A C 1
ATOM 720 O O . GLY A 1 90 ? 11.992 0.322 -9.472 1.00 67.06 90 GLY A O 1
ATOM 721 N N . LEU A 1 91 ? 11.446 -0.231 -7.354 1.00 67.94 91 LEU A N 1
ATOM 722 C CA . LEU A 1 91 ? 12.757 0.050 -6.776 1.00 67.94 91 LEU A CA 1
ATOM 723 C C . LEU A 1 91 ? 13.811 -0.904 -7.351 1.00 67.94 91 LEU A C 1
ATOM 725 O O . LEU A 1 91 ? 14.841 -0.441 -7.824 1.00 67.94 91 LEU A O 1
ATOM 729 N N . SER A 1 92 ? 13.519 -2.209 -7.397 1.00 69.38 92 SER A N 1
ATOM 730 C CA . SER A 1 92 ? 14.427 -3.228 -7.943 1.00 69.38 92 SER A CA 1
ATOM 731 C C . SER A 1 92 ? 14.705 -3.080 -9.442 1.00 69.38 92 SER A C 1
ATOM 733 O O . SER A 1 92 ? 15.697 -3.613 -9.914 1.00 69.38 92 SER A O 1
ATOM 735 N N . VAL A 1 93 ? 13.848 -2.404 -10.204 1.00 70.50 93 VAL A N 1
ATOM 736 C CA . VAL A 1 93 ? 14.088 -2.133 -11.635 1.00 70.50 93 VAL A CA 1
ATOM 737 C C . VAL A 1 93 ? 14.781 -0.783 -11.843 1.00 70.50 93 VAL A C 1
ATOM 739 O O . VAL A 1 93 ? 15.402 -0.557 -12.871 1.00 70.50 93 VAL A O 1
ATOM 742 N N . ASN A 1 94 ? 14.660 0.144 -10.891 1.00 64.75 94 ASN A N 1
ATOM 743 C CA . ASN A 1 94 ? 15.294 1.459 -10.976 1.00 64.75 94 ASN A CA 1
ATOM 744 C C . ASN A 1 94 ? 16.755 1.452 -10.492 1.00 64.75 94 ASN A C 1
ATOM 746 O O . ASN A 1 94 ? 17.517 2.335 -10.872 1.00 64.75 94 ASN A O 1
ATOM 750 N N . VAL A 1 95 ? 17.127 0.523 -9.603 1.00 60.34 95 VAL A N 1
ATOM 751 C CA . VAL A 1 95 ? 18.458 0.483 -8.962 1.00 60.34 95 VAL A CA 1
ATOM 752 C C . VAL A 1 95 ? 19.412 -0.574 -9.543 1.00 60.34 95 VAL A C 1
ATOM 754 O O . VAL A 1 95 ? 20.526 -0.698 -9.037 1.00 60.34 95 VAL A O 1
ATOM 757 N N . PHE A 1 96 ? 19.001 -1.302 -10.587 1.00 49.47 96 PHE A N 1
ATOM 758 C CA . PHE A 1 96 ? 19.793 -2.302 -11.319 1.00 49.47 96 PHE A CA 1
ATOM 759 C C . PHE A 1 96 ? 19.624 -2.099 -12.825 1.00 49.47 96 PHE A C 1
ATOM 761 O O . PHE A 1 96 ? 20.634 -2.249 -13.547 1.00 49.47 96 PHE A O 1
#

Secondary structure (DSSP, 8-state):
--HHHHHHHHHHHHHHHHHHHHHHHHHHHHHHHHHHHHHH-SSHHHHHHHHHHHHHHHHHTTSSSS-GGGS-GGGHHHHHH-HHHHHHHHHHHH--

InterPro domains:
  IPR013525 ABC-2 type transporter, transmembrane domain [PF01061] (15-96)

Sequence (96 aa):
MTAEDYGSIKICLFGFFRQTLLYCGVHLTSMSSFRLLASLFQTAVASTFASVILLLFVFIFSGFIVPRSSVHVWLNWVFWTTPLTYGEIGLSVNVF

Radius of gyration: 18.13 Å; chains: 1; bounding box: 42×39×49 Å

pLDDT: mean 76.45, std 9.39, range [49.47, 92.44]

Organism: Saponaria officinalis (NCBI:txid3572)

Foldseek 3Di:
DDVVVVVVVVVLVVLVVVLVVLVVVLVVVLVVVLVVLVVVDPDPVNSVVVSVVVVVVLVCLLCPNDPPVPDDPVCNVVVVVRSNVVSVVSVVVSVD